Protein AF-A0A414HG14-F1 (afdb_monomer_lite)

Structure (mmCIF, N/CA/C/O backbone):
data_AF-A0A414HG14-F1
#
_entry.id   AF-A0A414HG14-F1
#
loop_
_atom_site.group_PDB
_atom_site.id
_atom_site.type_symbol
_atom_site.label_atom_id
_atom_site.label_alt_id
_atom_site.label_comp_id
_atom_site.label_asym_id
_atom_site.label_entity_id
_atom_site.label_seq_id
_atom_site.pdbx_PDB_ins_code
_atom_site.Cartn_x
_atom_site.Cartn_y
_atom_site.Cartn_z
_atom_site.occupancy
_atom_site.B_iso_or_equiv
_atom_site.auth_seq_id
_atom_site.auth_comp_id
_atom_site.auth_asym_id
_atom_site.auth_atom_id
_atom_site.pdbx_PDB_model_num
ATOM 1 N N . MET A 1 1 ? -1.105 2.966 12.286 1.00 54.88 1 MET A N 1
ATOM 2 C CA . MET A 1 1 ? -0.242 2.049 13.060 1.00 54.88 1 MET A CA 1
ATOM 3 C C . MET A 1 1 ? 1.087 2.747 13.295 1.00 54.88 1 MET A C 1
ATOM 5 O O . MET A 1 1 ? 1.614 3.310 12.344 1.00 54.88 1 MET A O 1
ATOM 9 N N . ILE A 1 2 ? 1.580 2.794 14.532 1.00 53.81 2 ILE A N 1
ATOM 10 C CA . ILE A 1 2 ? 2.836 3.470 14.889 1.00 53.81 2 ILE A CA 1
ATOM 11 C C . ILE A 1 2 ? 3.867 2.400 15.224 1.00 53.81 2 ILE A C 1
ATOM 13 O O . ILE A 1 2 ? 3.650 1.606 16.136 1.00 53.81 2 ILE A O 1
ATOM 17 N N . THR A 1 3 ? 4.981 2.389 14.499 1.00 53.38 3 THR A N 1
ATOM 18 C CA . THR A 1 3 ? 6.106 1.494 14.773 1.00 53.38 3 THR A CA 1
ATOM 19 C C . THR A 1 3 ? 7.180 2.276 15.511 1.00 53.38 3 THR A C 1
ATOM 21 O O . THR A 1 3 ? 7.633 3.319 15.045 1.00 53.38 3 THR A O 1
ATOM 24 N N . VAL A 1 4 ? 7.579 1.779 16.676 1.00 56.31 4 VAL A N 1
ATOM 25 C CA . VAL A 1 4 ? 8.603 2.404 17.513 1.00 56.31 4 VAL A CA 1
ATOM 26 C C . VAL A 1 4 ? 9.765 1.451 17.652 1.00 56.31 4 VAL A C 1
ATOM 28 O O . VAL A 1 4 ? 9.588 0.284 17.995 1.00 56.31 4 VAL A O 1
ATOM 31 N N . THR A 1 5 ? 10.955 1.983 17.421 1.00 58.81 5 THR A N 1
ATOM 32 C CA . THR 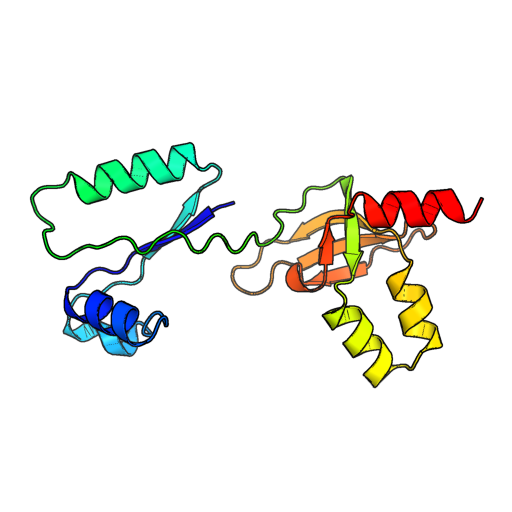A 1 5 ? 12.213 1.284 17.638 1.00 58.81 5 THR A CA 1
ATOM 33 C C . THR A 1 5 ? 12.817 1.801 18.935 1.00 58.81 5 THR A C 1
ATOM 35 O O . THR A 1 5 ? 13.235 2.954 19.003 1.00 58.81 5 THR A O 1
ATOM 38 N N . LEU A 1 6 ? 12.867 0.972 19.973 1.00 59.41 6 LEU A N 1
ATOM 39 C CA . LEU A 1 6 ? 13.575 1.304 21.205 1.00 59.41 6 LEU A CA 1
ATOM 40 C C . LEU A 1 6 ? 15.062 0.978 21.044 1.00 59.41 6 LEU A C 1
ATOM 42 O O . LEU A 1 6 ? 15.403 -0.130 20.636 1.00 59.41 6 LEU A O 1
ATOM 46 N N . LEU A 1 7 ? 15.930 1.921 21.421 1.00 59.50 7 LEU A N 1
ATOM 47 C CA . LEU A 1 7 ? 17.383 1.744 21.454 1.00 59.50 7 LEU A CA 1
ATOM 48 C C . LEU A 1 7 ? 17.884 1.793 22.912 1.00 59.50 7 LEU A C 1
ATOM 50 O O . LEU A 1 7 ? 18.053 2.874 23.481 1.00 59.50 7 LEU A O 1
ATOM 54 N N . PRO A 1 8 ? 18.111 0.644 23.562 1.00 54.56 8 PRO A N 1
ATOM 55 C CA . PRO A 1 8 ? 18.843 0.549 24.809 1.00 54.56 8 PRO A CA 1
ATOM 56 C C . PRO A 1 8 ? 20.326 0.798 24.542 1.00 54.56 8 PRO A C 1
ATOM 58 O O . PRO A 1 8 ? 20.870 0.373 23.524 1.00 54.56 8 PRO A O 1
ATOM 61 N N . GLY A 1 9 ? 20.988 1.462 25.482 1.00 57.69 9 GLY A N 1
ATOM 62 C CA . GLY A 1 9 ? 22.437 1.633 25.458 1.00 57.69 9 GLY A CA 1
ATOM 63 C C . GLY A 1 9 ? 22.864 3.016 24.975 1.00 57.69 9 GLY A C 1
ATOM 64 O O . GLY A 1 9 ? 22.430 3.523 23.940 1.00 57.69 9 GLY A O 1
ATOM 65 N N . LYS A 1 10 ? 23.759 3.630 25.754 1.00 57.62 10 LYS A N 1
ATOM 66 C CA . LYS A 1 10 ? 24.300 4.972 25.505 1.00 57.62 10 LYS A CA 1
ATOM 67 C C . LYS A 1 10 ? 25.040 5.050 24.162 1.00 57.62 10 LYS A C 1
ATOM 69 O O . LYS A 1 10 ? 24.976 6.081 23.493 1.00 57.62 10 LYS A O 1
ATOM 74 N N . ASP A 1 11 ? 25.671 3.953 23.755 1.00 61.00 11 ASP A N 1
ATOM 75 C CA . ASP A 1 11 ? 26.458 3.865 22.523 1.00 61.00 11 ASP A CA 1
ATOM 76 C C . ASP A 1 11 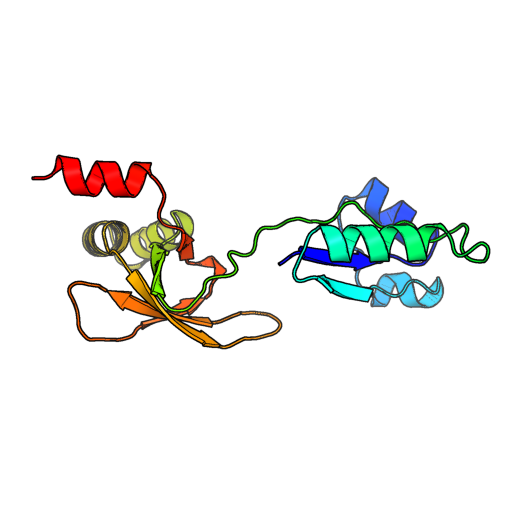? 25.556 3.736 21.288 1.00 61.00 11 ASP A C 1
ATOM 78 O O . ASP A 1 11 ? 25.733 4.476 20.320 1.00 61.00 11 ASP A O 1
ATOM 82 N N . THR A 1 12 ? 24.500 2.922 21.369 1.00 57.53 12 THR A N 1
ATOM 83 C CA . THR A 1 12 ? 23.458 2.783 20.337 1.00 57.53 12 THR A CA 1
ATOM 84 C C . THR A 1 12 ? 22.781 4.117 20.020 1.00 57.53 12 THR A C 1
ATOM 86 O O . THR A 1 12 ? 22.614 4.492 18.857 1.00 57.53 12 THR A O 1
ATOM 89 N N . VAL A 1 13 ? 22.431 4.876 21.063 1.00 59.72 13 VAL A N 1
ATOM 90 C CA . VAL A 1 13 ? 21.827 6.209 20.930 1.00 59.72 13 VAL A CA 1
ATOM 91 C C . VAL A 1 13 ? 22.812 7.199 20.304 1.00 59.72 13 VAL A C 1
ATOM 93 O O . VAL A 1 13 ? 22.419 8.020 19.475 1.00 59.72 13 VAL A O 1
ATOM 96 N N . SER A 1 14 ? 24.091 7.132 20.682 1.00 60.91 14 SER A N 1
ATOM 97 C CA . SER A 1 14 ? 25.141 7.995 20.132 1.00 60.91 14 SER A CA 1
ATOM 98 C C . SER A 1 14 ? 25.353 7.752 18.634 1.00 60.91 14 SER A C 1
ATOM 100 O O . SER A 1 14 ? 25.419 8.706 17.856 1.00 60.91 14 SER A O 1
ATOM 102 N N . ILE A 1 15 ? 25.373 6.482 18.211 1.00 62.59 15 ILE A N 1
ATOM 103 C CA . ILE A 1 15 ? 25.467 6.094 16.798 1.00 62.59 15 ILE A CA 1
ATOM 104 C C . ILE A 1 15 ? 24.258 6.626 16.026 1.00 62.59 15 ILE A C 1
ATOM 106 O O . ILE A 1 15 ? 24.447 7.351 15.052 1.00 62.59 15 ILE A O 1
ATOM 110 N N . TYR A 1 16 ? 23.037 6.365 16.505 1.00 60.28 16 TYR A N 1
ATOM 111 C CA . TYR A 1 16 ? 21.813 6.834 15.849 1.00 60.28 16 TYR A CA 1
ATOM 112 C C . TYR A 1 16 ? 21.773 8.360 15.702 1.00 60.28 16 TYR A C 1
ATOM 114 O O . TYR A 1 16 ? 21.451 8.870 14.633 1.00 60.28 16 TYR A O 1
ATOM 122 N N . LYS A 1 17 ? 22.163 9.120 16.734 1.00 61.19 17 LYS A N 1
ATOM 123 C CA . LYS A 1 17 ? 22.224 10.590 16.645 1.00 61.19 17 LYS A CA 1
ATOM 124 C C . LYS A 1 17 ? 23.228 11.087 15.610 1.00 61.19 17 LYS A C 1
ATOM 126 O O . LYS A 1 17 ? 23.027 12.154 15.038 1.00 61.19 17 LYS A O 1
ATOM 131 N N . LYS A 1 18 ? 24.315 10.345 15.396 1.00 61.31 18 LYS A N 1
ATOM 132 C CA . LYS A 1 18 ? 25.372 10.718 14.456 1.00 61.31 18 LYS A CA 1
ATOM 133 C C . LYS A 1 18 ? 25.034 10.339 13.014 1.00 61.31 18 LYS A C 1
ATOM 135 O O . LYS A 1 18 ? 25.460 11.042 12.103 1.00 61.31 18 LYS A O 1
ATOM 140 N N . THR A 1 19 ? 24.313 9.240 12.803 1.00 54.16 19 THR A N 1
ATOM 141 C CA . THR A 1 19 ? 24.102 8.657 11.467 1.00 54.16 19 THR A CA 1
ATOM 142 C C . THR A 1 19 ? 22.663 8.741 10.967 1.00 54.16 19 THR A C 1
ATOM 144 O O . THR A 1 19 ? 22.447 8.634 9.766 1.00 54.16 19 THR A O 1
ATOM 147 N N . GLY A 1 20 ? 21.676 8.905 11.854 1.00 53.97 20 GLY A N 1
ATOM 148 C CA . GLY A 1 20 ? 20.250 8.773 11.534 1.00 53.97 20 GLY A CA 1
ATOM 149 C C . GLY A 1 20 ? 19.814 7.338 11.208 1.00 53.97 20 GLY A C 1
ATOM 150 O O . GLY A 1 20 ? 18.676 7.123 10.804 1.00 53.97 20 GLY A O 1
ATOM 151 N N . ILE A 1 21 ? 20.708 6.356 11.366 1.00 58.00 21 ILE A N 1
ATOM 152 C CA . ILE A 1 21 ? 20.491 4.955 10.994 1.00 58.00 21 ILE A CA 1
ATOM 153 C C . ILE A 1 21 ? 20.497 4.108 12.264 1.00 58.00 21 ILE A C 1
ATOM 155 O O . ILE A 1 21 ? 21.383 4.252 13.110 1.00 58.00 21 ILE A O 1
ATOM 159 N N . ILE A 1 22 ? 19.508 3.222 12.398 1.00 60.59 22 ILE A N 1
ATOM 160 C CA . ILE A 1 22 ? 19.449 2.244 13.489 1.00 60.59 22 ILE A CA 1
ATOM 161 C C . ILE A 1 22 ? 20.562 1.211 13.255 1.00 60.59 22 ILE A C 1
ATOM 163 O O . ILE A 1 22 ? 20.541 0.542 12.219 1.00 60.59 22 ILE A O 1
ATOM 167 N N . PRO A 1 23 ? 21.552 1.090 14.157 1.00 58.19 23 PRO A N 1
ATOM 168 C CA . PRO A 1 23 ? 22.622 0.118 13.987 1.00 58.19 23 PRO A CA 1
ATOM 169 C C . PRO A 1 23 ? 22.067 -1.317 14.067 1.00 58.19 23 PRO A C 1
ATOM 171 O O . PRO A 1 23 ? 21.174 -1.574 14.878 1.00 58.19 23 PRO A O 1
ATOM 174 N N . PRO A 1 24 ? 22.571 -2.247 13.235 1.00 57.91 24 PRO A N 1
ATOM 175 C CA . PRO A 1 24 ? 22.165 -3.648 13.284 1.00 57.91 24 PRO A CA 1
ATOM 176 C C . PRO A 1 24 ? 22.573 -4.278 14.621 1.00 57.91 24 PRO A C 1
ATOM 178 O O . PRO A 1 24 ? 23.590 -3.896 15.200 1.00 57.91 24 PRO A O 1
ATOM 181 N N . GLU A 1 25 ? 21.791 -5.252 15.092 1.00 55.56 25 GLU A N 1
ATOM 182 C CA . GLU A 1 25 ? 21.933 -5.872 16.420 1.00 55.56 25 GLU A CA 1
ATOM 183 C C . GLU A 1 25 ? 23.332 -6.476 16.658 1.00 55.56 25 GLU A C 1
ATOM 185 O O . GLU A 1 25 ? 23.873 -6.387 17.761 1.00 55.56 25 GLU A O 1
ATOM 190 N N . GLU A 1 26 ? 23.978 -6.980 15.599 1.00 54.66 26 GLU A N 1
ATOM 191 C CA . GLU A 1 26 ? 25.361 -7.483 15.631 1.00 54.66 26 GLU A CA 1
ATOM 192 C C . GLU A 1 26 ? 26.386 -6.428 16.080 1.00 54.66 26 GLU A C 1
ATOM 194 O O . GLU A 1 26 ? 27.387 -6.770 16.700 1.00 54.66 26 GLU A O 1
ATOM 199 N N . ASN A 1 27 ? 26.128 -5.140 15.825 1.00 51.84 27 ASN A N 1
ATOM 200 C CA . ASN A 1 27 ? 27.018 -4.041 16.214 1.00 51.84 27 ASN A CA 1
ATOM 201 C C . ASN A 1 27 ? 26.737 -3.495 17.624 1.00 51.84 27 ASN A C 1
ATOM 203 O O . ASN A 1 27 ? 27.475 -2.629 18.096 1.00 51.84 27 ASN A O 1
ATOM 207 N N . THR A 1 28 ? 25.669 -3.944 18.293 1.00 51.75 28 THR A N 1
ATOM 208 C CA . THR A 1 28 ? 25.246 -3.419 19.605 1.00 51.75 28 THR A CA 1
ATOM 209 C C . THR A 1 28 ? 25.196 -4.475 20.704 1.00 51.75 28 THR A C 1
ATOM 211 O O . THR A 1 28 ? 25.060 -4.107 21.876 1.00 51.75 28 THR A O 1
ATOM 214 N N . ALA A 1 29 ? 25.382 -5.753 20.354 1.00 51.16 29 ALA A N 1
ATOM 215 C CA . ALA A 1 29 ? 25.385 -6.890 21.273 1.00 51.16 29 ALA A CA 1
ATOM 216 C C . ALA A 1 29 ? 26.364 -6.717 22.454 1.00 51.16 29 ALA A C 1
ATOM 218 O O . ALA A 1 29 ? 25.981 -6.949 23.600 1.00 51.16 29 ALA A O 1
ATOM 219 N N . ASP A 1 30 ? 27.574 -6.198 22.209 1.00 51.75 30 ASP A N 1
ATOM 220 C CA . ASP A 1 30 ? 28.602 -5.992 23.248 1.00 51.75 30 ASP A CA 1
ATOM 221 C C . ASP A 1 30 ? 28.312 -4.816 24.206 1.00 51.75 30 ASP A C 1
ATOM 223 O O . ASP A 1 30 ? 28.899 -4.731 25.284 1.00 51.75 30 ASP A O 1
ATOM 227 N N . SER A 1 31 ? 27.385 -3.914 23.857 1.00 50.44 31 SER A N 1
ATOM 228 C CA . SER A 1 31 ? 27.012 -2.743 24.682 1.00 50.44 31 SER A CA 1
ATOM 229 C C . SER A 1 31 ? 25.680 -2.909 25.427 1.00 50.44 31 SER A C 1
ATOM 231 O O . SER A 1 31 ? 25.208 -1.977 26.086 1.00 50.44 31 SER A O 1
ATOM 233 N N . GLY A 1 32 ? 25.053 -4.089 25.330 1.00 47.12 32 GLY A N 1
ATOM 234 C CA . GLY A 1 32 ? 23.729 -4.359 25.901 1.00 47.12 32 GLY A CA 1
ATOM 235 C C . GLY A 1 32 ? 22.586 -3.630 25.180 1.00 47.12 32 GLY A C 1
ATOM 236 O O . GLY A 1 32 ? 21.526 -3.397 25.771 1.00 47.12 32 GLY A O 1
ATOM 237 N N . GLY A 1 33 ? 22.801 -3.219 23.925 1.00 48.91 33 GLY A N 1
ATOM 238 C CA . GLY A 1 33 ? 21.807 -2.521 23.120 1.00 48.91 33 GLY A CA 1
ATOM 239 C C . GLY A 1 33 ? 20.906 -3.478 22.345 1.00 48.91 33 GLY A C 1
ATOM 240 O O . GLY A 1 33 ? 21.338 -4.051 21.351 1.00 48.91 33 GLY A O 1
ATOM 241 N N . HIS A 1 34 ? 19.648 -3.618 22.777 1.00 51.97 34 HIS A N 1
ATOM 242 C CA . HIS A 1 34 ? 18.630 -4.440 22.107 1.00 51.97 34 HIS A CA 1
ATOM 243 C C . HIS A 1 34 ? 17.623 -3.602 21.328 1.00 51.97 34 HIS A C 1
ATOM 245 O O . HIS A 1 34 ? 16.822 -2.890 21.922 1.00 51.97 34 HIS A O 1
ATOM 251 N N . VAL A 1 35 ? 17.578 -3.733 20.010 1.00 52.84 35 VAL A N 1
ATOM 252 C CA . VAL A 1 35 ? 16.559 -3.053 19.207 1.00 52.84 35 VAL A CA 1
ATOM 253 C C . VAL A 1 35 ? 15.193 -3.711 19.451 1.00 52.84 35 VAL A C 1
ATOM 255 O O . VAL A 1 35 ? 14.913 -4.780 18.922 1.00 52.84 35 VAL A O 1
ATOM 258 N N . ILE A 1 36 ? 14.327 -3.095 20.265 1.00 59.97 36 ILE A N 1
ATOM 259 C CA . ILE A 1 36 ? 12.956 -3.595 20.473 1.00 59.97 36 ILE A CA 1
ATOM 260 C C . ILE A 1 36 ? 12.023 -2.822 19.550 1.00 59.97 36 ILE A C 1
ATOM 262 O O . ILE A 1 36 ? 11.722 -1.653 19.797 1.00 59.97 36 ILE A O 1
ATOM 266 N N . THR A 1 37 ? 11.542 -3.480 18.499 1.00 60.22 37 THR A N 1
ATOM 267 C CA . THR A 1 37 ? 10.485 -2.940 17.641 1.00 60.22 37 THR A CA 1
ATOM 268 C C . THR A 1 37 ? 9.124 -3.257 18.249 1.00 60.22 37 THR A C 1
ATOM 270 O O . THR A 1 37 ? 8.783 -4.419 18.465 1.00 60.22 37 THR A O 1
ATOM 273 N N . ARG A 1 38 ? 8.324 -2.225 18.527 1.00 62.88 38 ARG A N 1
ATOM 274 C CA . ARG A 1 38 ? 6.967 -2.371 19.063 1.00 62.88 38 ARG A CA 1
ATOM 275 C C . ARG A 1 38 ? 5.966 -1.597 18.219 1.00 62.88 38 ARG A C 1
ATOM 277 O O . ARG A 1 38 ? 6.232 -0.470 17.808 1.00 62.88 38 ARG A O 1
ATOM 284 N N . GLN A 1 39 ? 4.820 -2.218 17.961 1.00 65.12 39 GLN A N 1
ATOM 285 C CA . GLN A 1 39 ? 3.727 -1.629 17.193 1.00 65.12 39 GLN A CA 1
ATOM 286 C C . GLN A 1 39 ? 2.613 -1.167 18.132 1.00 65.12 39 GLN A C 1
ATOM 288 O O . GLN A 1 39 ? 2.250 -1.879 19.069 1.00 65.12 39 GLN A O 1
ATOM 293 N N . PHE A 1 40 ? 2.069 0.013 17.854 1.00 67.44 40 PHE A N 1
ATOM 294 C CA . PHE A 1 40 ? 0.935 0.599 18.562 1.00 67.44 40 PHE A CA 1
ATOM 295 C C . PHE A 1 40 ? -0.201 0.887 17.581 1.00 67.44 40 PHE A C 1
ATOM 297 O O . PHE A 1 40 ? 0.023 1.335 16.446 1.00 67.44 40 PHE A O 1
ATOM 304 N N . GLY A 1 41 ? -1.432 0.629 18.017 1.00 58.19 41 GLY A N 1
ATOM 305 C CA . GLY A 1 41 ? -2.637 0.911 17.245 1.00 58.19 41 GLY A CA 1
ATOM 306 C C . GLY A 1 41 ? -2.932 2.407 17.186 1.00 58.19 41 GLY A C 1
ATOM 307 O O . GLY A 1 41 ? -3.389 2.899 16.151 1.00 58.19 41 GLY A O 1
ATOM 308 N N . THR A 1 42 ? -2.610 3.142 18.257 1.00 64.00 42 THR A N 1
ATOM 309 C CA . THR A 1 42 ? -2.918 4.573 18.402 1.00 64.00 42 THR A CA 1
ATOM 310 C C . THR A 1 42 ? -1.746 5.402 18.941 1.00 64.00 42 THR A C 1
ATOM 312 O O . THR A 1 42 ? -0.836 4.895 19.596 1.00 64.00 42 THR A O 1
ATOM 315 N N . GLU A 1 43 ? -1.775 6.717 18.696 1.00 62.81 43 GLU A N 1
ATOM 316 C CA . GLU A 1 43 ? -0.804 7.662 19.273 1.00 62.81 43 GLU A CA 1
ATOM 317 C C . GLU A 1 43 ? -0.914 7.748 20.801 1.00 62.81 43 GLU A C 1
ATOM 319 O O . GLU A 1 43 ? 0.092 7.916 21.485 1.00 62.81 43 GLU A O 1
ATOM 324 N N . ALA A 1 44 ? -2.119 7.575 21.351 1.00 68.88 44 ALA A N 1
ATOM 325 C CA . ALA A 1 44 ? -2.342 7.556 22.793 1.00 68.88 44 ALA A CA 1
ATOM 326 C C . ALA A 1 44 ? -1.648 6.358 23.467 1.00 68.88 44 ALA A C 1
ATOM 328 O O . ALA A 1 44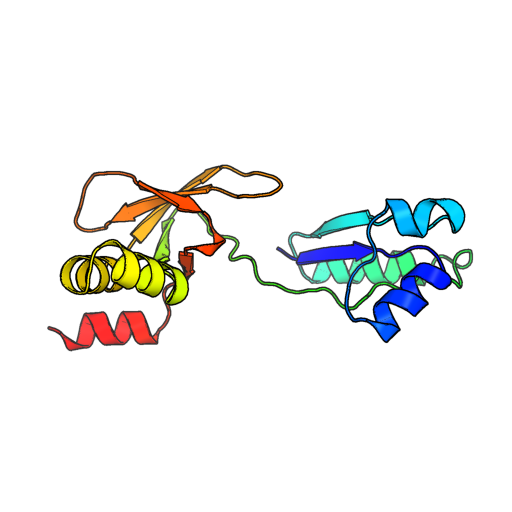 ? -1.001 6.530 24.499 1.00 68.88 44 ALA A O 1
ATOM 329 N N . GLU A 1 45 ? -1.718 5.170 22.856 1.00 68.75 45 GLU A N 1
ATOM 330 C CA . GLU A 1 45 ? -0.990 3.978 23.314 1.00 68.75 45 GLU A CA 1
ATOM 331 C C . GLU A 1 45 ? 0.524 4.187 23.273 1.00 68.75 45 GLU A C 1
ATOM 333 O O . GLU A 1 45 ? 1.222 3.851 24.231 1.00 68.75 45 GLU A O 1
ATOM 338 N N . TYR A 1 46 ? 1.027 4.791 22.191 1.00 67.19 46 TYR A N 1
ATOM 339 C CA . TYR A 1 46 ? 2.434 5.164 22.094 1.00 67.19 46 TYR A CA 1
ATOM 340 C C . TYR A 1 46 ? 2.839 6.134 23.214 1.00 67.19 46 TYR A C 1
ATOM 342 O O . TYR A 1 46 ? 3.819 5.881 23.909 1.00 67.19 46 TYR A O 1
ATOM 350 N N . ARG A 1 47 ? 2.084 7.219 23.428 1.00 66.69 47 ARG A N 1
ATOM 351 C CA . ARG A 1 47 ? 2.394 8.232 24.450 1.00 66.69 47 ARG A CA 1
ATOM 352 C C . ARG A 1 47 ? 2.394 7.640 25.859 1.00 66.69 47 ARG A C 1
ATOM 354 O O . ARG A 1 47 ? 3.296 7.939 26.633 1.00 66.69 47 ARG A O 1
ATOM 361 N N . ALA A 1 48 ? 1.429 6.777 26.180 1.00 71.81 48 ALA A N 1
ATOM 362 C CA . ALA A 1 48 ? 1.386 6.077 27.464 1.00 71.81 48 ALA A CA 1
ATOM 363 C C . ALA A 1 48 ? 2.611 5.170 27.664 1.00 71.81 48 ALA A C 1
ATOM 365 O O . ALA A 1 48 ? 3.206 5.157 28.740 1.00 71.81 48 ALA A O 1
ATOM 366 N N . TYR A 1 49 ? 3.023 4.454 26.614 1.00 69.44 49 TYR A N 1
ATOM 367 C CA . TYR A 1 49 ? 4.220 3.619 26.649 1.00 69.44 49 TYR A CA 1
ATOM 368 C C . TYR A 1 49 ? 5.511 4.440 26.769 1.00 69.44 49 TYR A C 1
ATOM 370 O O . TYR A 1 49 ? 6.379 4.086 27.564 1.00 69.44 49 TYR A O 1
ATOM 378 N N . ALA A 1 50 ? 5.631 5.543 26.027 1.00 65.75 50 ALA A N 1
ATOM 379 C CA . ALA A 1 50 ? 6.784 6.436 26.085 1.00 65.75 50 ALA A CA 1
ATOM 380 C C . ALA A 1 50 ? 6.964 7.028 27.489 1.00 65.75 50 ALA A C 1
ATOM 382 O O . ALA A 1 50 ? 8.046 6.908 28.059 1.00 65.75 50 ALA A O 1
ATOM 383 N N . MET A 1 51 ? 5.885 7.543 28.091 1.00 67.31 51 MET A N 1
ATOM 384 C CA . MET A 1 51 ? 5.909 8.046 29.470 1.00 67.31 51 MET A CA 1
ATOM 385 C C . MET A 1 51 ? 6.336 6.959 30.463 1.00 67.31 51 MET A C 1
ATOM 387 O O . MET A 1 51 ? 7.183 7.207 31.313 1.00 67.31 51 MET A O 1
ATOM 391 N N . ALA A 1 52 ? 5.816 5.735 30.328 1.00 66.94 52 ALA A N 1
ATOM 392 C CA . ALA A 1 52 ? 6.185 4.630 31.213 1.00 66.94 52 ALA A CA 1
ATOM 393 C C . ALA A 1 52 ? 7.659 4.201 31.076 1.00 66.94 52 ALA A C 1
ATOM 395 O O . ALA A 1 52 ? 8.257 3.741 32.046 1.00 66.94 52 ALA A O 1
ATOM 396 N N . VAL A 1 53 ? 8.2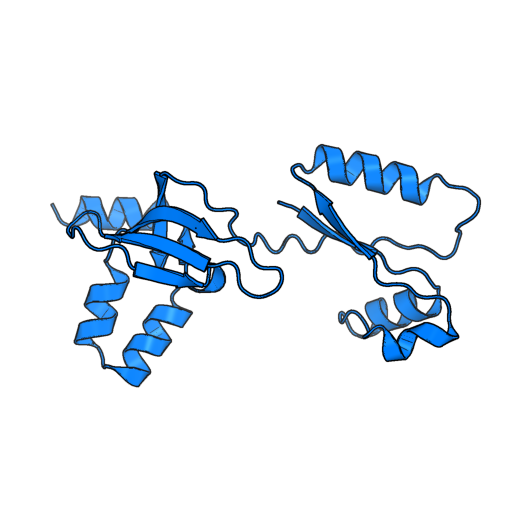55 4.322 29.884 1.00 63.22 53 VAL A N 1
ATOM 397 C CA . VAL A 1 53 ? 9.672 3.985 29.664 1.00 63.22 53 VAL A CA 1
ATOM 398 C C . VAL A 1 53 ? 10.608 5.090 30.154 1.00 63.22 53 VAL A C 1
ATOM 400 O O . VAL A 1 53 ? 11.689 4.772 30.650 1.00 63.22 53 VAL A O 1
ATOM 403 N N . GLU A 1 54 ? 10.207 6.356 30.036 1.00 60.47 54 GLU A N 1
ATOM 404 C CA . GLU A 1 54 ? 10.979 7.503 30.528 1.00 60.47 54 GLU A CA 1
ATOM 405 C C . GLU A 1 54 ? 10.956 7.627 32.064 1.00 60.47 54 GLU A C 1
ATOM 407 O O . GLU A 1 54 ? 11.962 8.029 32.645 1.00 60.47 54 GLU A O 1
ATOM 412 N N . ASP A 1 55 ? 9.861 7.227 32.724 1.00 56.47 55 ASP A N 1
ATOM 413 C CA . ASP A 1 55 ? 9.651 7.369 34.179 1.00 56.47 55 ASP A CA 1
ATOM 414 C C . ASP A 1 55 ? 10.272 6.237 35.032 1.00 56.47 55 ASP A C 1
ATOM 416 O O . ASP A 1 55 ? 10.361 6.320 36.255 1.00 56.47 55 ASP A O 1
ATOM 420 N N . LEU A 1 56 ? 10.769 5.161 34.409 1.00 54.16 56 LEU A N 1
ATOM 421 C CA . LEU A 1 56 ? 11.504 4.105 35.116 1.00 54.16 56 LEU A CA 1
ATOM 422 C C . LEU A 1 56 ? 12.908 4.607 35.518 1.00 54.16 56 LEU A C 1
ATOM 424 O O . LEU A 1 56 ? 13.878 4.472 34.765 1.00 54.16 56 LEU A O 1
ATOM 428 N N . GLU A 1 57 ? 13.021 5.127 36.747 1.00 49.09 57 GLU A N 1
ATOM 429 C CA . GLU A 1 57 ? 14.219 5.711 37.395 1.00 49.09 57 GLU A CA 1
ATOM 430 C C . GLU A 1 57 ? 15.527 4.880 37.304 1.00 49.09 57 GLU A C 1
ATOM 432 O O . GLU A 1 57 ? 16.613 5.396 37.575 1.00 49.09 57 GLU A O 1
ATOM 437 N N . GLY A 1 58 ? 15.480 3.617 36.868 1.00 52.25 58 GLY A N 1
ATOM 438 C CA . GLY A 1 58 ? 16.643 2.739 36.679 1.00 52.25 58 GLY A CA 1
ATOM 439 C C . GLY A 1 58 ? 17.368 2.845 35.326 1.00 52.25 58 GLY A C 1
ATOM 440 O O . GLY A 1 58 ? 18.321 2.098 35.091 1.00 52.25 58 GLY A O 1
ATOM 441 N N . HIS A 1 59 ? 16.939 3.715 34.401 1.00 52.88 59 HIS A N 1
ATOM 442 C CA . HIS A 1 59 ? 17.356 3.634 32.992 1.00 52.88 59 HIS A CA 1
ATOM 443 C C . HIS A 1 59 ? 17.806 4.957 32.351 1.00 52.88 59 HIS A C 1
ATOM 445 O O . HIS A 1 59 ? 17.465 5.247 31.206 1.00 52.88 59 HIS A O 1
ATOM 451 N N . ARG A 1 60 ? 18.690 5.711 33.021 1.00 49.25 60 ARG A N 1
ATOM 452 C CA . ARG A 1 60 ? 19.322 6.964 32.526 1.00 49.25 60 ARG A CA 1
ATOM 453 C C . ARG A 1 60 ? 20.076 6.882 31.174 1.00 49.25 60 ARG A C 1
ATOM 455 O O . ARG A 1 60 ? 20.681 7.865 30.754 1.00 49.25 60 ARG A O 1
ATOM 462 N N . GLY A 1 61 ? 20.076 5.735 30.494 1.00 52.94 61 GLY A N 1
ATOM 463 C CA . GLY A 1 61 ? 20.702 5.516 29.184 1.00 52.94 61 GLY A CA 1
ATOM 464 C C . GLY A 1 61 ? 19.742 5.081 28.072 1.00 52.94 61 GLY A C 1
ATOM 465 O O . GLY A 1 61 ? 20.215 4.756 26.986 1.00 52.94 61 GLY A O 1
ATOM 466 N N . ARG A 1 62 ? 18.426 5.029 28.321 1.00 55.69 62 ARG A N 1
ATOM 467 C CA . ARG A 1 62 ? 17.424 4.677 27.304 1.00 55.69 62 ARG A CA 1
ATOM 468 C C . ARG A 1 62 ? 16.831 5.957 26.729 1.00 55.69 62 ARG A C 1
ATOM 470 O O . ARG A 1 62 ? 16.338 6.793 27.474 1.00 55.69 62 ARG A O 1
ATOM 477 N N . GLN A 1 63 ? 16.909 6.121 25.414 1.00 55.66 63 GLN A N 1
ATOM 478 C CA . GLN A 1 63 ? 16.183 7.169 24.700 1.00 55.66 63 GLN A CA 1
ATOM 479 C C . GLN A 1 63 ? 15.282 6.487 23.685 1.00 55.66 63 GLN A C 1
ATOM 481 O O . GLN A 1 63 ? 15.747 5.649 22.910 1.00 55.66 63 GLN A O 1
ATOM 486 N N . MET A 1 64 ? 13.998 6.839 23.693 1.00 55.47 64 MET A N 1
ATOM 487 C CA . MET A 1 64 ? 13.151 6.554 22.547 1.00 55.47 64 MET A CA 1
ATOM 488 C C . MET A 1 64 ? 13.487 7.571 21.459 1.00 55.47 64 MET A C 1
ATOM 490 O O . MET A 1 64 ? 13.325 8.772 21.686 1.00 55.47 64 MET A O 1
ATOM 494 N N . PRO A 1 65 ? 13.982 7.144 20.286 1.00 54.12 65 PRO A N 1
ATOM 495 C CA . PRO A 1 65 ? 13.945 8.019 19.130 1.00 54.12 65 PRO A CA 1
ATOM 496 C C . PRO A 1 65 ? 12.486 8.405 18.857 1.00 54.12 65 PRO A C 1
ATOM 498 O O . PRO A 1 65 ? 11.569 7.623 19.125 1.00 54.12 65 PRO A O 1
ATOM 501 N N . ALA A 1 66 ? 12.278 9.618 18.333 1.00 49.66 66 ALA A N 1
ATOM 502 C CA . ALA A 1 66 ? 10.961 10.033 17.865 1.00 49.66 66 ALA A CA 1
ATOM 503 C C . ALA A 1 66 ? 10.387 8.922 16.970 1.00 49.66 66 ALA A C 1
ATOM 505 O O . ALA A 1 66 ? 11.153 8.355 16.178 1.00 49.66 66 ALA A O 1
ATOM 506 N N . PRO A 1 67 ? 9.090 8.580 17.099 1.00 45.47 67 PRO A N 1
ATOM 507 C CA . PRO A 1 67 ? 8.491 7.556 16.270 1.00 45.47 67 PRO A CA 1
ATOM 508 C C . PRO A 1 67 ? 8.816 7.880 14.829 1.00 45.47 67 PRO A C 1
ATOM 510 O O . PRO A 1 67 ? 8.526 8.980 14.352 1.00 45.47 67 PRO A O 1
ATOM 513 N N . VAL A 1 68 ? 9.403 6.918 14.130 1.00 40.91 68 VAL A N 1
ATOM 514 C CA . VAL A 1 68 ? 9.363 6.960 12.682 1.00 40.91 68 VAL A CA 1
ATOM 515 C C . VAL A 1 68 ? 7.916 6.625 12.351 1.00 40.91 68 VAL A C 1
ATOM 517 O O . VAL A 1 68 ? 7.554 5.472 12.133 1.00 40.91 68 VAL A O 1
ATOM 520 N N . THR A 1 69 ? 7.049 7.638 12.362 1.00 40.09 69 THR A N 1
ATOM 521 C CA . THR A 1 69 ? 5.791 7.592 11.625 1.00 40.09 69 THR A CA 1
ATOM 522 C C . THR A 1 69 ? 6.171 7.589 10.157 1.00 40.09 69 THR A C 1
ATOM 524 O O . THR A 1 69 ? 6.052 8.591 9.465 1.00 40.09 69 THR A O 1
ATOM 527 N N . SER A 1 70 ? 6.695 6.461 9.689 1.00 38.34 70 SER A N 1
ATOM 528 C CA . SER A 1 70 ? 6.391 6.050 8.341 1.00 38.34 70 SER A CA 1
ATOM 529 C C . SER A 1 70 ? 4.944 5.591 8.438 1.00 38.34 70 SER A C 1
ATOM 531 O O . SER A 1 70 ? 4.683 4.580 9.103 1.00 38.34 70 SER A O 1
ATOM 533 N N . PRO A 1 71 ? 3.971 6.349 7.905 1.00 44.53 71 PRO A N 1
ATOM 534 C CA . PRO A 1 71 ? 2.646 5.812 7.724 1.00 44.53 71 PRO A CA 1
ATOM 535 C C . PRO A 1 71 ? 2.806 4.753 6.637 1.00 44.53 71 PRO A C 1
ATOM 537 O O . PRO A 1 71 ? 2.544 5.020 5.473 1.00 44.53 71 PRO A O 1
ATOM 540 N N . ALA A 1 72 ? 3.277 3.556 6.993 1.00 47.28 72 ALA A N 1
ATOM 541 C CA . ALA A 1 72 ? 2.948 2.393 6.199 1.00 47.28 72 ALA A CA 1
ATOM 542 C C . ALA A 1 72 ? 1.418 2.417 6.164 1.00 47.28 72 ALA A C 1
ATOM 544 O O . ALA A 1 72 ? 0.808 2.360 7.243 1.00 47.28 72 ALA A O 1
ATOM 545 N N . PRO A 1 73 ? 0.801 2.672 5.000 1.00 54.97 73 PRO A N 1
ATOM 546 C CA . PRO A 1 73 ? -0.630 2.869 4.944 1.00 54.97 73 PRO A CA 1
ATOM 547 C C . PRO A 1 73 ? -1.272 1.600 5.495 1.00 54.97 73 PRO A C 1
ATOM 549 O O . PRO A 1 73 ? -1.123 0.507 4.952 1.00 54.97 73 PRO A O 1
ATOM 552 N N . SER A 1 74 ? -1.908 1.728 6.659 1.00 68.75 74 SER A N 1
ATOM 553 C CA . SER A 1 74 ? -2.655 0.638 7.267 1.00 68.75 74 SER A CA 1
ATOM 554 C C . SER A 1 74 ? -3.975 0.554 6.521 1.00 68.75 74 SER A C 1
ATOM 556 O O . SER A 1 74 ? -4.980 1.087 6.993 1.00 68.75 74 SER A O 1
ATOM 558 N N . PHE A 1 75 ? -3.922 -0.024 5.325 1.00 80.56 75 PHE A N 1
ATOM 559 C CA . PHE A 1 75 ? -5.096 -0.297 4.517 1.00 80.56 75 PHE A CA 1
ATOM 560 C C . PHE A 1 75 ? -6.068 -1.182 5.293 1.00 80.56 75 PHE A C 1
ATOM 562 O O . PHE A 1 75 ? -5.671 -1.986 6.144 1.00 80.56 75 PHE A O 1
ATOM 569 N N . ARG A 1 76 ? -7.347 -1.031 4.987 1.00 81.75 76 ARG A N 1
ATOM 570 C CA . ARG A 1 76 ? -8.458 -1.835 5.482 1.00 81.75 76 ARG A CA 1
ATOM 571 C C . ARG A 1 76 ? -9.213 -2.400 4.288 1.00 81.75 76 ARG A C 1
ATOM 573 O O . ARG A 1 76 ? -9.225 -1.802 3.219 1.00 81.75 76 ARG A O 1
ATOM 580 N N . THR A 1 77 ? -9.857 -3.547 4.472 1.00 84.31 77 THR A N 1
ATOM 581 C CA . THR A 1 77 ? -10.810 -4.053 3.477 1.00 84.31 77 THR A CA 1
ATOM 582 C C . THR A 1 77 ? -11.882 -2.993 3.199 1.00 84.31 77 THR A C 1
ATOM 584 O O . THR A 1 77 ? -12.439 -2.430 4.142 1.00 84.31 77 THR A O 1
ATOM 587 N N . GLY A 1 78 ? -12.149 -2.734 1.919 1.00 79.69 78 GLY A N 1
ATOM 588 C CA . GLY A 1 78 ? -13.043 -1.686 1.426 1.00 79.69 78 GLY A CA 1
ATOM 589 C C . GLY A 1 78 ? -12.374 -0.327 1.182 1.00 79.69 78 GLY A C 1
ATOM 590 O O . GLY A 1 78 ? -13.026 0.572 0.657 1.00 79.69 78 GLY A O 1
ATOM 591 N N . ASP A 1 79 ? -11.095 -0.148 1.534 1.00 85.50 79 ASP A N 1
ATOM 592 C CA . ASP A 1 79 ? -10.369 1.078 1.189 1.00 85.50 79 ASP A CA 1
ATOM 593 C C . ASP A 1 79 ? -10.141 1.161 -0.326 1.00 85.50 79 ASP A C 1
ATOM 595 O O . ASP A 1 79 ? -9.819 0.164 -0.976 1.00 85.50 79 ASP A O 1
ATOM 599 N N . PHE A 1 80 ? -10.229 2.375 -0.872 1.00 84.56 80 PHE A N 1
ATOM 600 C CA . PHE A 1 80 ? -9.846 2.656 -2.252 1.00 84.56 80 PHE A CA 1
ATOM 601 C C . PHE A 1 80 ? -8.401 3.149 -2.334 1.00 84.56 80 PHE A C 1
ATOM 603 O O . PHE A 1 80 ? -7.982 4.057 -1.607 1.00 84.56 80 PHE A O 1
ATOM 610 N N . VAL A 1 81 ? -7.638 2.554 -3.245 1.00 89.06 81 VAL A N 1
ATOM 611 C CA . VAL A 1 81 ? -6.202 2.777 -3.404 1.00 89.06 81 VAL A CA 1
ATOM 612 C C . VAL A 1 81 ? -5.824 2.932 -4.875 1.00 89.06 81 VAL A C 1
ATOM 614 O O . VAL A 1 81 ? -6.566 2.560 -5.786 1.00 89.06 81 VAL A O 1
ATOM 617 N N . ARG A 1 82 ? -4.637 3.493 -5.099 1.00 90.00 82 ARG A N 1
ATOM 618 C CA . ARG A 1 82 ? -3.971 3.583 -6.403 1.00 90.00 82 ARG A CA 1
ATOM 619 C C . ARG A 1 82 ? -2.539 3.084 -6.289 1.00 90.00 82 ARG A C 1
ATOM 621 O O . ARG A 1 82 ? -1.992 2.991 -5.189 1.00 90.00 82 ARG A O 1
ATOM 628 N N . LEU A 1 83 ? -1.911 2.796 -7.425 1.00 90.94 83 LEU A N 1
ATOM 629 C CA . LEU A 1 83 ? -0.477 2.523 -7.452 1.00 90.94 83 LEU A CA 1
ATOM 630 C C . LEU A 1 83 ? 0.325 3.781 -7.084 1.00 90.94 83 LEU A C 1
ATOM 632 O O . LEU A 1 83 ? -0.064 4.909 -7.398 1.00 90.94 83 LEU A O 1
ATOM 636 N N . THR A 1 84 ? 1.472 3.588 -6.433 1.00 91.19 84 THR A N 1
ATOM 637 C CA . THR A 1 84 ? 2.449 4.665 -6.236 1.00 91.19 84 THR A CA 1
ATOM 638 C C . THR A 1 84 ? 3.076 5.079 -7.564 1.00 91.19 84 THR A C 1
ATOM 640 O O . THR A 1 84 ? 3.247 4.257 -8.468 1.00 91.19 84 THR A O 1
ATOM 643 N N . ASP A 1 85 ? 3.494 6.343 -7.673 1.00 90.69 85 ASP A N 1
ATOM 644 C CA . ASP A 1 85 ? 4.187 6.840 -8.870 1.00 90.69 85 ASP A CA 1
ATOM 645 C C . ASP A 1 85 ? 5.480 6.065 -9.152 1.00 90.69 85 ASP A C 1
ATOM 647 O O . ASP A 1 85 ? 5.851 5.863 -10.308 1.00 90.69 85 ASP A O 1
ATOM 651 N N . GLU A 1 86 ? 6.145 5.572 -8.104 1.00 91.94 86 GLU A N 1
ATOM 652 C CA . GLU A 1 86 ? 7.303 4.689 -8.229 1.00 91.94 86 GLU A CA 1
ATOM 653 C C . GLU A 1 86 ? 6.938 3.371 -8.926 1.00 91.94 86 GLU A C 1
ATOM 655 O O . GLU A 1 86 ? 7.617 2.964 -9.876 1.00 91.94 86 GLU A O 1
ATOM 660 N N . THR A 1 87 ? 5.838 2.737 -8.507 1.00 91.69 87 THR A N 1
ATOM 661 C CA . THR A 1 87 ? 5.347 1.489 -9.108 1.00 91.69 87 THR A CA 1
ATOM 662 C C . THR A 1 87 ? 4.927 1.715 -10.557 1.00 91.69 87 THR A C 1
ATOM 664 O O . THR A 1 87 ? 5.354 0.971 -11.441 1.00 91.69 87 THR A O 1
ATOM 667 N N . VAL A 1 88 ? 4.177 2.785 -10.837 1.00 92.94 88 VAL A N 1
ATOM 668 C CA . VAL A 1 88 ? 3.797 3.177 -12.206 1.00 92.94 88 VAL A CA 1
ATOM 669 C C . VAL A 1 88 ? 5.036 3.450 -13.063 1.00 92.94 88 VAL A C 1
ATOM 671 O O . VAL A 1 88 ? 5.122 2.992 -14.202 1.00 92.94 88 VAL A O 1
ATOM 674 N N . GLY A 1 89 ? 6.035 4.145 -12.518 1.00 93.50 89 GLY A N 1
ATOM 675 C CA . GLY A 1 89 ? 7.304 4.401 -13.193 1.00 93.50 89 GLY A CA 1
ATOM 676 C C . GLY A 1 89 ? 8.081 3.118 -13.494 1.00 93.50 89 GLY A C 1
ATOM 677 O O . GLY A 1 89 ? 8.692 3.002 -14.557 1.00 93.50 89 GLY A O 1
ATOM 678 N N . SER A 1 90 ? 8.032 2.133 -12.596 1.00 93.38 90 SER A N 1
ATOM 679 C CA . SER A 1 90 ? 8.619 0.808 -12.816 1.00 93.38 90 SER A CA 1
ATOM 680 C C . SER A 1 90 ? 7.912 0.043 -13.938 1.00 93.38 90 SER A C 1
ATOM 682 O O . SER A 1 90 ? 8.572 -0.510 -14.824 1.00 93.38 90 SER A O 1
ATOM 684 N N . ILE A 1 91 ? 6.575 0.091 -13.964 1.00 90.44 91 ILE A N 1
ATOM 685 C CA . ILE A 1 91 ? 5.764 -0.487 -15.042 1.00 90.44 91 ILE A CA 1
ATOM 686 C C . ILE A 1 91 ? 6.109 0.181 -16.372 1.00 90.44 91 ILE A C 1
ATOM 688 O O . ILE A 1 91 ? 6.363 -0.518 -17.346 1.00 90.44 91 ILE A O 1
ATOM 692 N N . ARG A 1 92 ? 6.217 1.514 -16.408 1.00 94.75 92 ARG A N 1
ATOM 693 C CA . ARG A 1 92 ? 6.607 2.252 -17.618 1.00 94.75 92 ARG A CA 1
ATOM 694 C C . ARG A 1 92 ? 7.956 1.792 -18.160 1.00 94.75 92 ARG A C 1
ATOM 696 O O . ARG A 1 92 ? 8.079 1.553 -19.355 1.00 94.75 92 ARG A O 1
ATOM 703 N N . ARG A 1 93 ? 8.963 1.646 -17.293 1.00 95.44 93 ARG A N 1
ATOM 704 C CA . ARG A 1 93 ? 10.304 1.188 -17.701 1.00 95.44 93 ARG A CA 1
ATOM 705 C C . ARG A 1 93 ? 10.305 -0.240 -18.241 1.00 95.44 93 ARG A C 1
ATOM 707 O O . ARG A 1 93 ? 11.095 -0.542 -19.126 1.00 95.44 93 ARG A O 1
ATOM 714 N N . SER A 1 94 ? 9.445 -1.099 -17.702 1.00 94.75 94 SER A N 1
ATOM 715 C CA . SER A 1 94 ? 9.448 -2.533 -18.011 1.00 94.75 94 SER A CA 1
ATOM 716 C C . SER A 1 94 ? 8.512 -2.902 -19.168 1.00 94.75 94 SER A C 1
ATOM 718 O O . SER A 1 94 ? 8.815 -3.811 -19.933 1.00 94.75 94 SER A O 1
ATOM 720 N N . PHE A 1 95 ? 7.388 -2.195 -19.307 1.00 93.25 95 PHE A N 1
ATOM 721 C CA . PHE A 1 95 ? 6.278 -2.541 -20.206 1.00 93.25 95 PHE A CA 1
ATOM 722 C C . PHE A 1 95 ? 5.848 -1.393 -21.137 1.00 93.25 95 PHE A C 1
ATOM 724 O O . PHE A 1 95 ? 4.993 -1.591 -21.997 1.00 93.25 95 PHE A O 1
ATOM 731 N N . GLY A 1 96 ? 6.438 -0.202 -21.001 1.00 92.81 96 GLY A N 1
ATOM 732 C CA . GLY A 1 96 ? 6.138 0.966 -21.830 1.00 92.81 96 GLY A CA 1
ATOM 733 C C . GLY A 1 96 ? 4.980 1.829 -21.321 1.00 92.81 96 GLY A C 1
ATOM 734 O O . GLY A 1 96 ? 4.368 1.570 -20.282 1.00 92.81 96 GLY A O 1
ATOM 735 N N . ASP A 1 97 ? 4.687 2.897 -22.066 1.00 93.50 97 ASP A N 1
ATOM 736 C CA . ASP A 1 97 ? 3.758 3.947 -21.632 1.00 93.50 97 ASP A CA 1
ATOM 737 C C . ASP A 1 97 ? 2.293 3.514 -21.597 1.00 93.50 97 ASP A C 1
ATOM 739 O O . ASP A 1 97 ? 1.578 3.914 -20.683 1.00 93.50 97 ASP A O 1
ATOM 743 N N . GLY A 1 98 ? 1.847 2.691 -22.551 1.00 93.75 98 GLY A N 1
ATOM 744 C CA . GLY A 1 98 ? 0.453 2.240 -22.629 1.00 93.75 98 GLY A CA 1
ATOM 745 C C . GLY A 1 98 ? 0.002 1.510 -21.357 1.00 93.75 98 GLY A C 1
ATOM 746 O O . GLY A 1 98 ? -0.922 1.979 -20.689 1.00 93.75 98 GLY A O 1
ATOM 747 N N . PRO A 1 99 ? 0.684 0.418 -20.959 1.00 89.31 99 PRO A N 1
ATOM 748 C CA . PRO A 1 99 ? 0.381 -0.286 -19.715 1.00 89.31 99 PRO A CA 1
ATOM 749 C C . PRO A 1 99 ? 0.513 0.605 -18.478 1.00 89.31 99 PRO A C 1
ATOM 751 O O . PRO A 1 99 ? -0.319 0.531 -17.580 1.00 89.31 99 PRO A O 1
ATOM 754 N N . ALA A 1 100 ? 1.521 1.478 -18.427 1.00 89.62 100 ALA A N 1
ATOM 755 C CA . ALA A 1 100 ? 1.716 2.365 -17.284 1.00 89.62 100 ALA A CA 1
ATOM 756 C C . ALA A 1 100 ? 0.596 3.402 -17.138 1.00 89.62 100 ALA A C 1
ATOM 758 O O . ALA A 1 100 ? 0.139 3.642 -16.025 1.00 89.62 100 ALA A O 1
ATOM 759 N N . ALA A 1 101 ? 0.144 4.000 -18.243 1.00 89.94 101 ALA A N 1
ATOM 760 C CA . ALA A 1 101 ? -0.962 4.951 -18.241 1.00 89.94 101 ALA A CA 1
ATOM 761 C C . ALA A 1 101 ? -2.262 4.278 -17.791 1.00 89.94 101 ALA A C 1
ATOM 763 O O . ALA A 1 101 ? -2.939 4.798 -16.912 1.00 89.94 101 ALA A O 1
ATOM 764 N N . TYR A 1 102 ? -2.551 3.084 -18.315 1.00 86.94 102 TYR A N 1
ATOM 765 C CA . TYR A 1 102 ? -3.701 2.294 -17.883 1.00 86.94 102 TYR A CA 1
ATOM 766 C C . TYR A 1 102 ? -3.641 1.982 -16.375 1.00 86.94 102 TYR A C 1
ATOM 768 O O . TYR A 1 102 ? -4.559 2.328 -15.637 1.00 86.94 102 TYR A O 1
ATOM 776 N N . ARG A 1 103 ? -2.519 1.435 -15.879 1.00 88.00 103 ARG A N 1
ATOM 777 C CA . ARG A 1 103 ? -2.348 1.070 -14.458 1.00 88.00 103 ARG A CA 1
ATOM 778 C C . ARG A 1 103 ? -2.329 2.265 -13.500 1.00 88.00 103 ARG A C 1
ATOM 780 O O . ARG A 1 103 ? -2.605 2.094 -12.317 1.00 88.00 103 ARG A O 1
ATOM 787 N N . LYS A 1 104 ? -1.987 3.460 -13.987 1.00 87.88 104 LYS A N 1
ATOM 788 C CA . LYS A 1 104 ? -2.018 4.699 -13.201 1.00 87.88 104 LYS A CA 1
ATOM 789 C 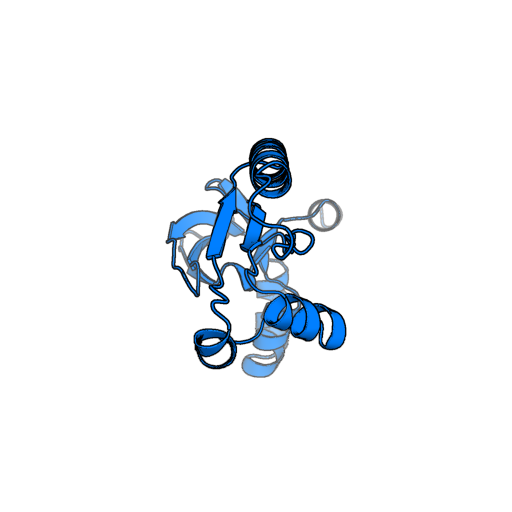C . LYS A 1 104 ? -3.449 5.141 -12.889 1.00 87.88 104 LYS A C 1
ATOM 791 O O . LYS A 1 104 ? -3.695 5.652 -11.799 1.00 87.88 104 LYS A O 1
ATOM 796 N N . GLU A 1 105 ? -4.363 4.964 -13.840 1.00 85.31 105 GLU A N 1
ATOM 797 C CA . GLU A 1 105 ? -5.741 5.446 -13.714 1.00 85.31 105 GLU A CA 1
ATOM 798 C C . GLU A 1 105 ? -6.668 4.470 -12.983 1.00 85.31 105 GLU A C 1
ATOM 800 O O . GLU A 1 105 ? -7.712 4.897 -12.483 1.00 85.31 105 GLU A O 1
ATOM 805 N N . MET A 1 106 ? -6.269 3.197 -12.862 1.00 86.50 106 MET A N 1
ATOM 806 C CA . MET A 1 106 ? -7.028 2.172 -12.141 1.00 86.50 106 MET A CA 1
ATOM 807 C C . MET A 1 106 ? -7.411 2.626 -10.734 1.00 86.50 106 MET A C 1
ATOM 809 O O . MET A 1 106 ? -6.603 3.194 -9.993 1.00 86.50 106 MET A O 1
ATOM 813 N N . LEU A 1 107 ? -8.650 2.322 -10.358 1.00 88.06 107 LEU A N 1
ATOM 814 C CA . LEU A 1 107 ? -9.160 2.523 -9.014 1.00 88.06 107 LEU A CA 1
ATOM 815 C C . LEU A 1 107 ? -9.353 1.152 -8.373 1.00 88.06 107 LEU A C 1
ATOM 817 O O . LEU A 1 107 ? -10.146 0.344 -8.845 1.00 88.06 107 LEU A O 1
ATOM 821 N N . LEU A 1 108 ? -8.590 0.888 -7.318 1.00 88.75 108 LEU A N 1
ATOM 822 C CA . LEU A 1 108 ? -8.472 -0.439 -6.735 1.00 88.75 108 LEU A CA 1
ATOM 823 C C . LEU A 1 108 ? -9.161 -0.469 -5.367 1.00 88.75 108 LEU A C 1
ATOM 825 O O . LEU A 1 108 ? -8.871 0.365 -4.513 1.00 88.75 108 LEU A O 1
ATOM 829 N N . GLU A 1 109 ? -10.051 -1.429 -5.147 1.00 87.25 109 GLU A N 1
ATOM 830 C CA . GLU A 1 109 ? -10.657 -1.721 -3.846 1.00 87.25 109 GLU A CA 1
ATOM 831 C C . GLU A 1 109 ? -9.825 -2.781 -3.116 1.00 87.25 109 GLU A C 1
ATOM 833 O O . GLU A 1 109 ? -9.495 -3.828 -3.675 1.00 87.25 109 GLU A O 1
ATOM 838 N N . VAL A 1 110 ? -9.500 -2.542 -1.847 1.00 88.12 110 VAL A N 1
ATOM 839 C CA . VAL A 1 110 ? -8.811 -3.523 -1.002 1.00 88.12 110 VAL A CA 1
ATOM 840 C C . VAL A 1 110 ? -9.782 -4.627 -0.585 1.00 88.12 110 VAL A C 1
ATOM 842 O O . VAL A 1 110 ? -10.749 -4.381 0.131 1.00 88.12 110 VAL A O 1
ATOM 845 N N . ILE A 1 111 ? -9.491 -5.871 -0.961 1.00 91.56 111 ILE A N 1
ATOM 846 C CA . ILE A 1 111 ? -10.314 -7.042 -0.627 1.00 91.56 111 ILE A CA 1
ATOM 847 C C . ILE A 1 111 ? -9.805 -7.718 0.648 1.00 91.56 111 ILE A C 1
ATOM 849 O O . ILE A 1 111 ? -10.577 -8.005 1.565 1.00 91.56 111 ILE A O 1
ATOM 853 N N . TYR A 1 112 ? -8.496 -7.949 0.747 1.00 84.81 112 TYR A N 1
ATOM 854 C CA . TYR A 1 112 ? -7.895 -8.565 1.928 1.00 84.81 112 TYR A CA 1
ATOM 855 C C . TYR A 1 112 ? -6.456 -8.118 2.156 1.00 84.81 112 TYR A C 1
ATOM 857 O O . TYR A 1 112 ? -5.772 -7.601 1.273 1.00 84.81 112 TYR A O 1
ATOM 865 N N . LEU A 1 113 ? -5.986 -8.378 3.373 1.00 85.94 113 LEU A N 1
ATOM 866 C CA . LEU A 1 113 ? -4.638 -8.075 3.830 1.00 85.94 113 LEU A CA 1
ATOM 867 C C . LEU A 1 113 ? -3.981 -9.367 4.289 1.00 85.94 113 LEU A C 1
ATOM 869 O O . LEU A 1 113 ? -4.526 -10.082 5.131 1.00 85.94 113 LEU A O 1
ATOM 873 N N . ARG A 1 114 ? -2.797 -9.652 3.756 1.00 79.25 114 ARG A N 1
ATOM 874 C CA . ARG A 1 114 ? -1.947 -10.743 4.218 1.00 79.25 114 ARG A CA 1
ATOM 875 C C . ARG A 1 114 ? -0.770 -10.140 4.990 1.00 79.25 114 ARG A C 1
ATOM 877 O O . ARG A 1 114 ? 0.171 -9.636 4.367 1.00 79.25 114 ARG A O 1
ATOM 884 N N . PRO A 1 115 ? -0.817 -10.148 6.333 1.00 65.06 115 PRO A N 1
ATOM 885 C CA . PRO A 1 115 ? 0.264 -9.600 7.133 1.00 65.06 115 PRO A CA 1
ATOM 886 C C . PRO A 1 115 ? 1.531 -10.441 6.948 1.00 65.06 115 PRO A C 1
ATOM 888 O O . PRO A 1 115 ? 1.495 -11.670 6.978 1.00 65.06 115 PRO A O 1
ATOM 891 N N . SER A 1 116 ? 2.653 -9.758 6.763 1.00 62.41 116 SER A N 1
ATOM 892 C CA . SER A 1 116 ? 4.001 -10.323 6.742 1.00 62.41 116 SER A CA 1
ATOM 893 C C . SER A 1 116 ? 4.926 -9.327 7.433 1.00 62.41 116 SER A C 1
ATOM 895 O O . SER A 1 116 ? 4.705 -8.118 7.337 1.00 62.41 116 SER A O 1
ATOM 897 N N . SER A 1 117 ? 5.926 -9.830 8.157 1.00 52.41 117 SER A N 1
ATOM 898 C CA . SER A 1 117 ? 6.873 -9.005 8.916 1.00 52.41 117 SER A CA 1
ATOM 899 C C . SER A 1 117 ? 7.726 -8.105 8.025 1.00 52.41 117 SER A C 1
ATOM 901 O O . SER A 1 117 ? 8.148 -7.044 8.472 1.00 52.41 117 SER A O 1
ATOM 903 N N . GLU A 1 118 ? 7.958 -8.510 6.775 1.00 58.62 118 GLU A N 1
ATOM 904 C CA . GLU A 1 118 ? 8.852 -7.803 5.852 1.00 58.62 118 GLU A CA 1
ATOM 905 C C . GLU A 1 118 ? 8.114 -7.210 4.649 1.00 58.62 118 GLU A C 1
ATOM 907 O O . GLU A 1 118 ? 8.455 -6.121 4.202 1.00 58.62 118 GLU A O 1
ATOM 912 N N . ASN A 1 119 ? 7.086 -7.897 4.136 1.00 68.44 119 ASN A N 1
ATOM 913 C CA . ASN A 1 119 ? 6.409 -7.524 2.890 1.00 68.44 119 ASN A CA 1
ATOM 914 C C . ASN A 1 119 ? 4.896 -7.773 2.982 1.00 68.44 119 ASN A C 1
ATOM 916 O O . ASN A 1 119 ? 4.408 -8.784 2.463 1.00 68.44 119 ASN A O 1
ATOM 920 N N . PRO A 1 120 ? 4.136 -6.903 3.674 1.00 78.81 120 PRO A N 1
ATOM 921 C CA . PRO A 1 120 ? 2.688 -7.042 3.748 1.00 78.81 120 PRO A CA 1
ATOM 922 C C . PRO A 1 120 ? 2.097 -7.022 2.338 1.00 78.81 120 PRO A C 1
ATOM 924 O O . PRO A 1 120 ? 2.368 -6.121 1.543 1.00 78.81 120 PRO A O 1
ATOM 927 N N . THR A 1 121 ? 1.308 -8.045 2.025 1.00 87.75 121 THR A N 1
ATOM 928 C CA . THR A 1 121 ? 0.653 -8.176 0.722 1.00 87.75 121 THR A CA 1
ATOM 929 C C . THR A 1 121 ? -0.800 -7.748 0.849 1.00 87.75 1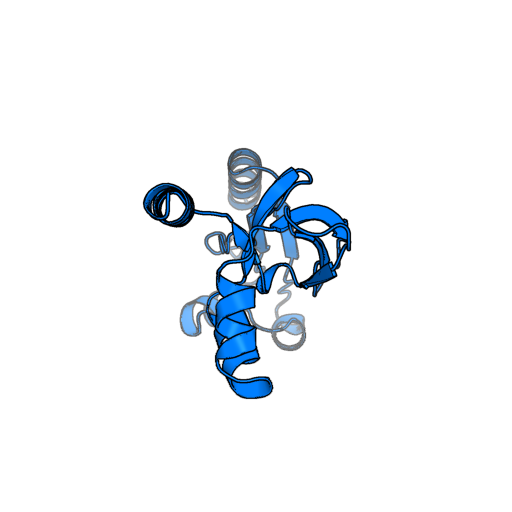21 THR A C 1
ATOM 931 O O . THR A 1 121 ? -1.474 -8.072 1.829 1.00 87.75 121 THR A O 1
ATOM 934 N N . VAL A 1 122 ? -1.284 -7.019 -0.144 1.00 90.94 122 VAL A N 1
ATOM 935 C CA . VAL A 1 122 ? -2.646 -6.505 -0.222 1.00 90.94 122 VAL A CA 1
ATOM 936 C C . VAL A 1 122 ? -3.287 -7.097 -1.468 1.00 90.94 122 VAL A C 1
ATOM 938 O O . VAL A 1 122 ? -2.767 -6.924 -2.571 1.00 90.94 122 VAL A O 1
ATOM 941 N N . GLY A 1 123 ? -4.391 -7.816 -1.281 1.00 92.38 123 GLY A N 1
ATOM 942 C CA . GLY A 1 123 ? -5.245 -8.254 -2.377 1.00 92.38 123 GLY A CA 1
ATOM 943 C C . GLY A 1 123 ? -6.187 -7.119 -2.745 1.00 92.38 123 GLY A C 1
ATOM 944 O O . GLY A 1 123 ? -6.952 -6.661 -1.894 1.00 92.38 123 GLY A O 1
ATOM 945 N N . VAL A 1 124 ? -6.124 -6.661 -3.989 1.00 93.25 124 VAL A N 1
ATOM 946 C CA . VAL A 1 124 ? -6.932 -5.558 -4.509 1.00 93.25 124 VAL A CA 1
ATOM 947 C C . VAL A 1 124 ? -7.672 -5.976 -5.771 1.00 93.25 124 VAL A C 1
ATOM 949 O O . VAL A 1 124 ? -7.202 -6.838 -6.508 1.00 93.25 124 VAL A O 1
ATOM 952 N N . ARG A 1 125 ? -8.819 -5.358 -6.028 1.00 90.62 125 ARG A N 1
ATOM 953 C CA . ARG A 1 125 ? -9.633 -5.579 -7.226 1.00 90.62 125 ARG A CA 1
ATOM 954 C C . ARG A 1 125 ? -9.877 -4.245 -7.920 1.00 90.62 125 ARG A C 1
ATOM 956 O O . ARG A 1 125 ? -10.213 -3.279 -7.238 1.00 90.62 125 ARG A O 1
ATOM 963 N N . ASP A 1 126 ? -9.705 -4.175 -9.238 1.00 88.62 126 ASP A N 1
ATOM 964 C CA . ASP A 1 126 ? -10.163 -3.005 -9.999 1.00 88.62 126 ASP A CA 1
ATOM 965 C C . ASP A 1 126 ? -11.682 -2.917 -9.907 1.00 88.62 126 ASP A C 1
ATOM 967 O O . ASP A 1 126 ? -12.371 -3.904 -10.105 1.00 88.62 126 ASP A O 1
ATOM 971 N N . ILE A 1 127 ? -12.234 -1.742 -9.638 1.00 83.19 127 ILE A N 1
ATOM 972 C CA . ILE A 1 127 ? -13.690 -1.570 -9.617 1.00 83.19 127 ILE A CA 1
ATOM 973 C C . ILE A 1 127 ? -14.363 -1.855 -10.974 1.00 83.19 127 ILE A C 1
ATOM 975 O O . ILE A 1 127 ? -15.583 -2.011 -11.018 1.00 83.19 127 ILE A O 1
ATOM 979 N N . HIS A 1 128 ? -13.598 -1.891 -12.070 1.00 80.69 128 HIS A N 1
ATOM 980 C CA . HIS A 1 128 ? -14.091 -2.205 -13.414 1.00 80.69 128 HIS A CA 1
ATOM 981 C C . HIS A 1 128 ? -13.871 -3.668 -13.826 1.00 80.69 128 HIS A C 1
ATOM 983 O O . HIS A 1 128 ? -14.371 -4.069 -14.878 1.00 80.69 128 HIS A O 1
ATOM 989 N N . GLU A 1 129 ? -13.129 -4.451 -13.038 1.00 82.75 129 GLU A N 1
ATOM 990 C CA . GLU A 1 129 ? -12.766 -5.839 -13.347 1.00 82.75 129 GLU A CA 1
ATOM 991 C C . GLU A 1 129 ? -13.107 -6.767 -12.165 1.00 82.75 129 GLU A C 1
ATOM 993 O O . GLU A 1 129 ? -13.260 -6.341 -11.022 1.00 82.75 129 GLU A O 1
ATOM 998 N N . ASP A 1 130 ? -13.261 -8.065 -12.424 1.00 84.06 130 ASP A N 1
ATOM 999 C CA . ASP A 1 130 ? -13.662 -9.028 -11.386 1.00 84.06 130 ASP A CA 1
ATOM 1000 C C . ASP A 1 130 ? -12.471 -9.769 -10.750 1.00 84.06 130 ASP A C 1
ATOM 1002 O O . ASP A 1 130 ? -12.643 -10.499 -9.767 1.00 84.06 130 ASP A O 1
ATOM 1006 N N . ASP A 1 131 ? -11.259 -9.615 -11.288 1.00 89.19 131 ASP A N 1
ATOM 1007 C CA . ASP A 1 131 ? -10.068 -10.313 -10.819 1.00 89.19 131 ASP A CA 1
ATOM 1008 C C . ASP A 1 131 ? -9.399 -9.614 -9.628 1.00 89.19 131 ASP A C 1
ATOM 1010 O O . ASP A 1 131 ? -9.282 -8.392 -9.540 1.00 89.19 131 ASP A O 1
ATOM 1014 N N . VAL A 1 132 ? -8.927 -10.431 -8.685 1.00 90.88 132 VAL A N 1
ATOM 1015 C CA . VAL A 1 132 ? -8.138 -9.960 -7.545 1.00 90.88 132 VAL A CA 1
ATOM 1016 C C . VAL A 1 132 ? -6.657 -10.109 -7.872 1.00 90.88 132 VAL A C 1
ATOM 1018 O O . VAL A 1 132 ? -6.188 -11.201 -8.196 1.00 90.88 132 VAL A O 1
ATOM 1021 N N . GLN A 1 133 ? -5.915 -9.016 -7.732 1.00 90.69 133 GLN A N 1
ATOM 1022 C CA . GLN A 1 133 ? -4.470 -8.940 -7.922 1.00 90.69 133 GLN A CA 1
ATOM 1023 C C . GLN A 1 133 ? -3.781 -8.680 -6.574 1.00 90.69 133 GLN A C 1
ATOM 1025 O O . GLN A 1 133 ? -4.299 -7.961 -5.721 1.00 90.69 133 GLN A O 1
ATOM 1030 N N . GLU A 1 134 ? -2.603 -9.266 -6.359 1.00 91.75 134 GLU A N 1
ATOM 1031 C CA . GLU A 1 134 ? -1.823 -9.079 -5.130 1.00 91.75 134 GLU A CA 1
ATOM 1032 C C . GLU A 1 134 ? -0.663 -8.099 -5.361 1.00 91.75 134 GLU A C 1
ATOM 1034 O O . GLU A 1 134 ? 0.145 -8.276 -6.273 1.00 91.75 134 GLU A O 1
ATOM 1039 N N . PHE A 1 135 ? -0.550 -7.090 -4.496 1.00 89.50 135 PHE A N 1
ATOM 1040 C CA . PHE A 1 135 ? 0.557 -6.130 -4.487 1.00 89.50 135 PHE A CA 1
ATOM 1041 C C . PHE A 1 135 ? 1.224 -6.073 -3.117 1.00 89.50 135 PHE A C 1
ATOM 1043 O O . PHE A 1 135 ? 0.599 -6.329 -2.088 1.00 89.50 135 PHE A O 1
ATOM 1050 N N . ASN A 1 136 ? 2.493 -5.668 -3.082 1.00 88.69 136 ASN A N 1
ATOM 1051 C CA . ASN A 1 136 ? 3.096 -5.227 -1.830 1.00 88.69 136 ASN A CA 1
ATOM 1052 C C . ASN A 1 136 ? 2.418 -3.920 -1.387 1.00 88.69 136 ASN A C 1
ATOM 1054 O O . ASN A 1 136 ? 2.165 -3.046 -2.216 1.00 88.69 136 ASN A O 1
ATOM 1058 N N . ALA A 1 137 ? 2.153 -3.757 -0.091 1.00 84.81 137 ALA A N 1
ATOM 1059 C CA . ALA A 1 137 ? 1.538 -2.542 0.437 1.00 84.81 137 ALA A CA 1
ATOM 1060 C C . ALA A 1 137 ? 2.322 -1.269 0.071 1.00 84.81 137 ALA A C 1
ATOM 1062 O O . ALA A 1 137 ? 1.709 -0.228 -0.138 1.00 84.81 137 ALA A O 1
ATOM 1063 N N . VAL A 1 138 ? 3.653 -1.342 -0.066 1.00 87.44 138 VAL A N 1
ATOM 1064 C CA . VAL A 1 138 ? 4.488 -0.190 -0.469 1.00 87.44 138 VAL A CA 1
ATOM 1065 C C . VAL A 1 138 ? 4.251 0.249 -1.917 1.00 87.44 138 VAL A C 1
ATOM 1067 O O . VAL A 1 138 ? 4.556 1.381 -2.285 1.00 87.44 138 VAL A O 1
ATOM 1070 N N . SER A 1 139 ? 3.700 -0.636 -2.748 1.00 89.69 139 SER A N 1
ATOM 1071 C CA . SER A 1 139 ? 3.339 -0.335 -4.133 1.00 89.69 139 SER A CA 1
ATOM 1072 C C . SER A 1 139 ? 2.014 0.417 -4.246 1.00 89.69 139 SER A C 1
ATOM 1074 O O . SER A 1 139 ? 1.672 0.896 -5.328 1.00 89.69 139 SER A O 1
ATOM 1076 N N . LEU A 1 140 ? 1.273 0.528 -3.142 1.00 89.75 140 LEU A N 1
ATOM 1077 C CA . LEU A 1 140 ? -0.043 1.139 -3.075 1.00 89.75 140 LEU A CA 1
ATOM 1078 C C . LEU A 1 140 ? 0.005 2.431 -2.262 1.00 89.75 140 LEU A C 1
ATOM 1080 O O . LEU A 1 140 ? 0.750 2.569 -1.292 1.00 89.75 140 LEU A O 1
ATOM 1084 N N . ARG A 1 141 ? -0.851 3.376 -2.633 1.00 88.69 141 ARG A N 1
ATOM 1085 C CA . ARG A 1 141 ? -1.136 4.580 -1.856 1.00 88.69 141 ARG A CA 1
ATOM 1086 C C . ARG A 1 141 ? -2.644 4.756 -1.692 1.00 88.69 141 ARG A C 1
ATOM 1088 O O . ARG A 1 141 ? -3.393 4.376 -2.595 1.00 88.69 141 ARG A O 1
ATOM 1095 N N . PRO A 1 142 ? -3.102 5.358 -0.583 1.00 84.44 142 PRO A N 1
ATOM 1096 C CA . PRO A 1 142 ? -4.494 5.763 -0.452 1.00 84.44 142 PRO A CA 1
ATOM 1097 C C . PRO A 1 142 ? -4.915 6.681 -1.602 1.00 84.44 142 PRO A C 1
ATOM 1099 O O . PRO A 1 142 ? -4.111 7.483 -2.099 1.00 84.44 142 PRO A O 1
ATOM 1102 N N . LEU A 1 143 ? -6.179 6.575 -2.000 1.00 78.75 143 LEU A N 1
ATOM 1103 C CA . LEU A 1 143 ? -6.794 7.529 -2.910 1.00 78.75 143 LEU A CA 1
ATOM 1104 C C . LEU A 1 143 ? -6.831 8.922 -2.263 1.00 78.75 143 LEU A C 1
ATOM 1106 O O . LEU A 1 143 ? -7.215 9.059 -1.099 1.00 78.75 143 LEU A O 1
ATOM 1110 N N . THR A 1 144 ? -6.429 9.959 -2.997 1.00 75.06 144 THR A N 1
ATOM 1111 C CA . THR A 1 144 ? -6.456 11.342 -2.502 1.00 75.06 144 THR A CA 1
ATOM 1112 C C . THR A 1 144 ? -7.675 12.101 -3.026 1.00 75.06 144 THR A C 1
ATOM 1114 O O . THR A 1 144 ? -8.349 11.682 -3.968 1.00 75.06 144 THR A O 1
ATOM 1117 N N . ALA A 1 145 ? -7.959 13.262 -2.431 1.00 68.50 145 ALA A N 1
ATOM 1118 C CA . ALA A 1 145 ? -9.004 14.154 -2.931 1.00 68.50 145 ALA A CA 1
ATOM 1119 C C . ALA A 1 145 ? -8.732 14.629 -4.372 1.00 68.50 145 ALA A C 1
ATOM 1121 O O . ALA A 1 145 ? -9.671 14.804 -5.142 1.00 68.50 145 ALA A O 1
ATOM 1122 N N . GLU A 1 146 ? -7.464 14.800 -4.756 1.00 72.12 146 GLU A N 1
ATOM 1123 C CA . GLU A 1 146 ? -7.079 15.169 -6.124 1.00 72.12 146 GLU A CA 1
ATOM 1124 C C . GLU A 1 146 ? -7.389 14.052 -7.123 1.00 72.12 146 GLU A C 1
ATOM 1126 O O . GLU A 1 146 ? -7.893 14.332 -8.209 1.00 72.12 146 GLU A O 1
ATOM 1131 N N . ASP A 1 147 ? -7.161 12.789 -6.744 1.00 72.12 147 ASP A N 1
ATOM 1132 C CA . ASP A 1 147 ? -7.535 11.645 -7.580 1.00 72.12 147 ASP A CA 1
ATOM 1133 C C . ASP A 1 147 ? -9.048 11.615 -7.829 1.00 72.12 147 ASP A C 1
ATOM 1135 O O . ASP A 1 147 ? -9.486 11.432 -8.963 1.00 72.12 147 ASP A O 1
ATOM 1139 N N . LEU A 1 148 ? -9.848 11.847 -6.782 1.00 66.62 148 LEU A N 1
ATOM 1140 C CA . LEU A 1 148 ? -11.306 11.922 -6.893 1.00 66.62 148 LEU A CA 1
ATOM 1141 C C . LEU A 1 148 ? -11.740 13.052 -7.833 1.00 66.62 148 LEU A C 1
ATOM 1143 O O . LEU A 1 148 ? -12.574 12.836 -8.709 1.00 66.62 148 LEU A O 1
ATOM 1147 N N . LEU A 1 149 ? -11.151 14.242 -7.698 1.00 68.56 149 LEU A N 1
ATOM 1148 C CA . LEU A 1 149 ? -11.447 15.374 -8.581 1.00 68.56 149 LEU A CA 1
ATOM 1149 C C . LEU A 1 149 ? -11.071 15.087 -10.042 1.00 68.56 149 LEU A C 1
ATOM 1151 O O . LEU A 1 149 ? -11.807 15.490 -10.944 1.00 68.56 149 LEU A O 1
ATOM 1155 N N . GLY A 1 150 ? -9.972 14.368 -10.284 1.00 62.75 150 GLY A N 1
ATOM 1156 C CA . GLY A 1 150 ? -9.576 13.925 -11.623 1.00 62.75 150 GLY A CA 1
ATOM 1157 C C . GLY A 1 150 ? -10.590 12.967 -12.258 1.00 62.75 150 GLY A C 1
ATOM 1158 O O . GLY A 1 150 ? -10.912 13.105 -13.438 1.00 62.75 150 GLY A O 1
ATOM 1159 N N . ILE A 1 151 ? -11.164 12.061 -11.461 1.00 65.31 151 ILE A N 1
ATOM 1160 C CA . ILE A 1 151 ? -12.215 11.134 -11.910 1.00 65.31 151 ILE A CA 1
ATOM 1161 C C . ILE A 1 151 ? -13.484 11.906 -12.313 1.00 65.31 151 ILE A C 1
ATOM 1163 O O . ILE A 1 151 ? -14.035 11.664 -13.384 1.00 65.31 151 ILE A O 1
ATOM 1167 N N . PHE A 1 152 ? -13.923 12.880 -11.505 1.00 55.28 152 PHE A N 1
ATOM 1168 C CA . PHE A 1 152 ? -15.141 13.659 -11.787 1.00 55.28 152 PHE A CA 1
ATOM 1169 C C . PHE A 1 152 ? -14.982 14.724 -12.883 1.00 55.28 152 PHE A C 1
ATOM 1171 O O . PHE A 1 152 ? -15.984 15.181 -13.422 1.00 55.28 152 PHE A O 1
ATOM 1178 N N . SER A 1 153 ? -13.755 15.120 -13.227 1.00 50.19 153 SER A N 1
ATOM 1179 C CA . SER A 1 153 ? -13.496 16.128 -14.271 1.00 50.19 153 SER A CA 1
ATOM 1180 C C . SER A 1 153 ? -13.497 15.553 -15.694 1.00 50.19 153 SER A C 1
ATOM 1182 O O . SER A 1 153 ? -13.348 16.306 -16.654 1.00 50.19 153 SER A O 1
ATOM 1184 N N . THR A 1 154 ? -13.644 14.232 -15.836 1.00 47.66 154 THR A N 1
ATOM 1185 C CA . THR A 1 154 ? -13.663 13.528 -17.131 1.00 47.66 154 THR A CA 1
ATOM 1186 C C . THR A 1 154 ? -15.092 13.123 -17.549 1.00 47.66 154 THR A C 1
ATOM 1188 O O . THR A 1 154 ? -15.260 12.366 -18.503 1.00 47.66 154 THR A O 1
ATOM 1191 N N . VAL A 1 155 ? -16.124 13.622 -16.848 1.00 43.28 155 VAL A N 1
ATOM 1192 C CA . VAL A 1 155 ? -17.552 13.420 -17.174 1.00 43.28 155 VAL A CA 1
ATOM 1193 C C . VAL A 1 155 ? -18.120 14.629 -17.907 1.00 43.28 155 VAL A C 1
ATOM 1195 O O . VAL A 1 155 ? -17.873 15.765 -17.442 1.00 43.28 155 VAL A O 1
#

Sequence (155 aa):
MITVTLLPGKDTVSIYKKTGIIPPEENTADSGGHVITRQFGTEAEYRAYAMAVEDLEGHRGRQMPAPVTSPAPSFRTGDFVRLTDETVGSIRRSFGDGPAAYRKEMLLEVIYLRPSSENPTVGVRDIHEDDVQEFNAVSLRPLTAEDLLGIFSTV

Secondary structure (DSSP, 8-state):
-EEEEEB-SHHHHHHHHHHSSPPPGGGTGGGT---EEEEESSHHHHHHHHHHHHS-TT-TT-BPPPP---------TT-EEEE-HHHHHHHHHHH-HHHHHHHHH--EEEEEEE--SS--EEEEEETT-S-EEEEEGGGEEEPPHHHHHHHHTT-

Radius of gyration: 20.56 Å; chains: 1; bounding box: 46×27×60 Å

Foldseek 3Di:
DFKWWKWAFQVQVVVCVVPVDRDDCVVCVVRPTDTDIDDDPDPVVVVVVQVVVVPPPPGPRIDTDDTPPPCLPPDDQFFKKAFDPVLLVVCCVPPNDPVSVVRRLFIWGFHDWDDDPPWIKTWIDGPVDDDTDIDTSNRIDGDDPVSVVVVVVVD

pLDDT: mean 70.49, std 16.35, range [38.34, 95.44]

Organism: Bacteroides thetaiotaomicron (NCBI:txid818)